Protein AF-B7FXD7-F1 (afdb_monomer_lite)

InterPro domains:
  IPR002109 Glutaredoxin [PF00462] (7-69)
  IPR014025 Glutaredoxin subgroup [PR00160] (7-25)
  IPR014025 Glutaredoxin subgroup [PR00160] (52-65)
  IPR014025 Glutaredoxin subgroup [PR00160] (66-72)
  IPR036249 Thioredoxin-like superfamily [SSF52833] (1-72)

Structure (mmCIF, N/CA/C/O backbone):
data_AF-B7FXD7-F1
#
_entry.id   AF-B7FXD7-F1
#
loop_
_atom_site.group_PDB
_atom_site.id
_atom_site.type_symbol
_atom_site.label_atom_id
_atom_site.label_alt_id
_atom_site.label_comp_id
_atom_site.label_asym_id
_atom_site.label_entity_id
_atom_site.label_seq_id
_atom_site.pdbx_PDB_ins_code
_atom_site.Cartn_x
_atom_site.Cartn_y
_atom_site.Cartn_z
_atom_site.occupancy
_atom_site.B_iso_or_equiv
_atom_site.auth_seq_id
_atom_site.auth_comp_id
_atom_site.auth_asym_id
_atom_site.auth_atom_id
_atom_site.pdbx_PDB_model_num
ATOM 1 N N . LEU A 1 1 ? 7.220 1.279 10.636 1.00 67.12 1 LEU A N 1
ATOM 2 C CA . LEU A 1 1 ? 6.156 1.332 9.600 1.00 67.12 1 LEU A CA 1
ATOM 3 C C . LEU A 1 1 ? 4.977 0.384 9.858 1.00 67.12 1 LEU A C 1
ATOM 5 O O . LEU A 1 1 ? 3.888 0.874 10.125 1.00 67.12 1 LEU A O 1
ATOM 9 N N . ILE A 1 2 ? 5.145 -0.947 9.793 1.00 69.81 2 ILE A N 1
ATOM 10 C CA . ILE A 1 2 ? 4.018 -1.914 9.856 1.00 69.81 2 ILE A CA 1
ATOM 11 C C . ILE A 1 2 ? 3.298 -1.943 11.219 1.00 69.81 2 ILE A C 1
ATOM 13 O O . ILE A 1 2 ? 2.078 -2.042 11.262 1.00 69.81 2 ILE A O 1
ATOM 17 N N . LYS A 1 3 ? 4.031 -1.846 12.336 1.00 68.06 3 LYS A N 1
ATOM 18 C CA . LYS A 1 3 ? 3.442 -1.822 13.692 1.00 68.06 3 LYS A CA 1
ATOM 19 C C . LYS A 1 3 ? 2.945 -0.445 14.139 1.00 68.06 3 LYS A C 1
ATOM 21 O O . LYS A 1 3 ? 2.225 -0.356 15.123 1.00 68.06 3 LYS A O 1
ATOM 26 N N . GLU A 1 4 ? 3.361 0.612 13.450 1.00 73.69 4 GLU A N 1
ATOM 27 C CA . GLU A 1 4 ? 3.062 1.998 13.835 1.00 73.69 4 GLU A CA 1
ATOM 28 C C . GLU A 1 4 ? 1.784 2.523 13.176 1.00 73.69 4 GLU A C 1
ATOM 30 O O . GLU A 1 4 ? 1.225 3.515 13.631 1.00 73.69 4 GLU A O 1
ATOM 35 N N . ASN A 1 5 ? 1.308 1.855 12.122 1.00 75.69 5 ASN A N 1
ATOM 36 C CA . ASN A 1 5 ? 0.124 2.255 11.374 1.00 75.69 5 ASN A CA 1
ATOM 37 C C . ASN A 1 5 ? -0.951 1.171 11.469 1.00 75.69 5 ASN A C 1
ATOM 39 O O . ASN A 1 5 ? -0.685 0.010 11.162 1.00 75.69 5 ASN A O 1
ATOM 43 N N . SER A 1 6 ? -2.179 1.561 11.829 1.00 84.38 6 SER A N 1
ATOM 44 C CA . SER A 1 6 ? -3.330 0.643 11.857 1.00 84.38 6 SER A CA 1
ATOM 45 C C . SER A 1 6 ? -3.632 0.050 10.484 1.00 84.38 6 SER A C 1
ATOM 47 O O . SER A 1 6 ? -4.028 -1.105 10.397 1.00 84.38 6 SER A O 1
ATOM 49 N N . VAL A 1 7 ? -3.410 0.806 9.403 1.00 91.75 7 VAL A N 1
ATOM 50 C CA . VAL A 1 7 ? -3.472 0.295 8.029 1.00 91.75 7 VAL A CA 1
ATOM 51 C C . VAL A 1 7 ? -2.286 0.845 7.242 1.00 91.75 7 VAL A C 1
ATOM 53 O O . VAL A 1 7 ? -2.136 2.060 7.101 1.00 91.75 7 VAL A O 1
ATOM 56 N N . LEU A 1 8 ? -1.453 -0.049 6.715 1.00 92.50 8 LEU A N 1
ATOM 57 C CA . LEU A 1 8 ? -0.340 0.279 5.825 1.00 92.50 8 LEU A CA 1
ATOM 58 C C . LEU A 1 8 ? -0.573 -0.381 4.468 1.00 92.50 8 LEU A C 1
ATOM 60 O O . LEU A 1 8 ? -0.854 -1.575 4.394 1.00 92.50 8 LEU A O 1
ATOM 64 N N . MET A 1 9 ? -0.406 0.384 3.398 1.00 92.75 9 MET A N 1
ATOM 65 C CA . MET A 1 9 ? -0.446 -0.092 2.025 1.00 92.75 9 MET A CA 1
ATOM 66 C C . MET A 1 9 ? 0.861 0.259 1.327 1.00 92.75 9 MET A C 1
ATOM 68 O O . MET A 1 9 ? 1.253 1.419 1.276 1.00 92.75 9 MET A O 1
ATOM 72 N N . LEU A 1 10 ? 1.508 -0.731 0.730 1.00 93.25 10 LEU A N 1
ATOM 73 C CA . LEU A 1 10 ? 2.558 -0.498 -0.250 1.00 93.25 10 LEU A CA 1
ATOM 74 C C . LEU A 1 10 ? 1.923 -0.494 -1.640 1.00 93.25 10 LEU A C 1
ATOM 76 O O . LEU A 1 10 ? 1.147 -1.392 -1.985 1.00 93.25 10 LEU A O 1
ATOM 80 N N . SER A 1 11 ? 2.221 0.549 -2.403 1.00 94.25 11 SER A N 1
ATOM 81 C CA . SER A 1 11 ? 1.544 0.916 -3.641 1.00 94.25 11 SER A CA 1
ATOM 82 C C . SER A 1 11 ? 2.558 1.335 -4.699 1.00 94.25 11 SER A C 1
ATOM 84 O O . SER A 1 11 ? 3.686 1.702 -4.377 1.00 94.25 11 SER A O 1
ATOM 86 N N . PHE A 1 12 ? 2.143 1.246 -5.962 1.00 93.00 12 PHE A N 1
ATOM 87 C CA . PHE A 1 12 ? 2.814 1.876 -7.096 1.00 93.00 12 PHE A CA 1
ATOM 88 C C . PHE A 1 12 ? 1.859 2.902 -7.711 1.00 93.00 12 PHE A C 1
ATOM 90 O O . PHE A 1 12 ? 0.692 2.565 -7.954 1.00 93.00 12 PHE A O 1
ATOM 97 N N . THR A 1 13 ? 2.343 4.095 -8.062 1.00 89.69 13 THR A N 1
ATOM 98 C CA . THR A 1 13 ? 1.484 5.149 -8.636 1.00 89.69 13 THR A CA 1
ATOM 99 C C . THR A 1 13 ? 0.842 4.742 -9.959 1.00 89.69 13 THR A C 1
ATOM 101 O O . THR A 1 13 ? -0.292 5.113 -10.254 1.00 89.69 13 THR A O 1
ATOM 104 N N . THR A 1 14 ? 1.545 3.920 -10.736 1.00 88.38 14 THR A N 1
ATOM 105 C CA . THR A 1 14 ? 1.114 3.430 -12.051 1.00 88.38 14 THR A CA 1
ATOM 106 C C . THR A 1 14 ? 0.233 2.178 -11.983 1.00 88.38 14 THR A C 1
ATOM 108 O O . THR A 1 14 ? -0.249 1.709 -13.014 1.00 88.38 14 THR A O 1
ATOM 111 N N . CYS A 1 15 ? -0.004 1.610 -10.793 1.00 89.69 15 CYS A N 1
ATOM 112 C CA . CYS A 1 15 ? -0.715 0.342 -10.653 1.00 89.69 15 CYS A CA 1
ATOM 113 C C . CYS A 1 15 ? -2.237 0.538 -10.488 1.00 89.69 15 CYS A C 1
ATOM 115 O O . CYS A 1 15 ? -2.691 1.060 -9.462 1.00 89.69 15 CYS A O 1
ATOM 117 N N . PRO A 1 16 ? -3.071 0.031 -11.420 1.00 91.94 16 PRO A N 1
ATOM 118 C CA . PRO A 1 16 ? -4.524 0.195 -11.346 1.00 91.94 16 PRO A CA 1
ATOM 119 C C . PRO A 1 16 ? -5.150 -0.545 -10.155 1.00 91.94 16 PRO A C 1
ATOM 121 O O . PRO A 1 16 ? -6.175 -0.114 -9.625 1.00 91.94 16 PRO A O 1
ATOM 124 N N . PHE A 1 17 ? -4.541 -1.643 -9.696 1.00 92.88 17 PHE A N 1
ATOM 125 C CA . PHE A 1 17 ? -5.004 -2.366 -8.509 1.00 92.88 17 PHE A CA 1
ATOM 126 C C . PHE A 1 17 ? -4.759 -1.573 -7.224 1.00 92.88 17 PHE A C 1
ATOM 128 O O . PHE A 1 17 ? -5.599 -1.597 -6.327 1.00 92.88 17 PHE A O 1
ATOM 135 N N . CYS A 1 18 ? -3.657 -0.820 -7.155 1.00 92.69 18 CYS A N 1
ATOM 136 C CA . CYS A 1 18 ? -3.371 0.053 -6.020 1.00 92.69 18 CYS A CA 1
ATOM 137 C C . CYS A 1 18 ? -4.394 1.188 -5.926 1.00 92.69 18 CYS A C 1
ATOM 139 O O . CYS A 1 18 ? -4.927 1.445 -4.850 1.00 92.69 18 CYS A O 1
ATOM 141 N N . VAL A 1 19 ? -4.746 1.801 -7.061 1.00 93.00 19 VAL A N 1
ATOM 142 C CA . VAL A 1 19 ? -5.798 2.830 -7.123 1.00 93.00 19 VAL A CA 1
ATOM 143 C C . VAL A 1 19 ? -7.134 2.290 -6.611 1.00 93.00 19 VAL A C 1
ATOM 145 O O . VAL A 1 19 ? -7.762 2.918 -5.762 1.00 93.00 19 VAL A O 1
ATOM 148 N N . LYS A 1 20 ? -7.549 1.097 -7.056 1.00 93.00 20 LYS A N 1
ATOM 149 C CA . LYS A 1 20 ? -8.784 0.460 -6.567 1.00 93.00 20 LYS A CA 1
ATOM 150 C C . LYS A 1 20 ? -8.741 0.187 -5.064 1.00 93.00 20 LYS A C 1
ATOM 152 O O . LYS A 1 20 ? -9.730 0.410 -4.375 1.00 93.00 20 LYS A O 1
ATOM 157 N N . ALA A 1 21 ? -7.609 -0.289 -4.549 1.00 92.69 21 ALA A N 1
ATOM 158 C CA . ALA A 1 21 ? -7.469 -0.581 -3.129 1.00 92.69 21 ALA A CA 1
ATOM 159 C C . ALA A 1 21 ? -7.568 0.694 -2.270 1.00 92.69 21 ALA A C 1
ATOM 161 O O . ALA A 1 21 ? -8.266 0.683 -1.257 1.00 92.69 21 ALA A O 1
ATOM 162 N N . LYS A 1 22 ? -6.960 1.804 -2.710 1.00 92.19 22 LYS A N 1
ATOM 163 C CA . LYS A 1 22 ? -7.109 3.126 -2.078 1.00 92.19 22 LYS A CA 1
ATOM 164 C C . LYS A 1 22 ? -8.563 3.585 -2.067 1.00 92.19 22 LYS A C 1
ATOM 166 O O . LYS A 1 22 ? -9.092 3.864 -1.002 1.00 92.19 22 LYS A O 1
ATOM 171 N N . GLN A 1 23 ? -9.247 3.515 -3.212 1.00 93.81 23 GLN A N 1
ATOM 172 C CA . GLN A 1 23 ? -10.668 3.871 -3.315 1.00 93.81 23 GLN A CA 1
ATOM 173 C C . GLN A 1 23 ? -11.554 3.076 -2.348 1.00 93.81 23 GLN A C 1
ATOM 175 O O . GLN A 1 23 ? -12.489 3.628 -1.775 1.00 93.81 23 GLN A O 1
ATOM 180 N N . VAL A 1 24 ? -11.274 1.784 -2.145 1.00 92.44 24 VAL A N 1
ATOM 181 C CA . VAL A 1 24 ? -12.007 0.962 -1.168 1.00 92.44 24 VAL A CA 1
ATOM 182 C C . VAL A 1 24 ? -11.750 1.441 0.262 1.00 92.44 24 VAL A C 1
ATOM 184 O O . VAL A 1 24 ? -12.696 1.525 1.045 1.00 92.44 24 VAL A O 1
ATOM 187 N N . LEU A 1 25 ? -10.503 1.763 0.612 1.00 91.38 25 LEU A N 1
ATOM 188 C CA . LEU A 1 25 ? -10.160 2.289 1.936 1.00 91.38 25 LEU A CA 1
ATOM 189 C C . LEU A 1 25 ? -10.772 3.677 2.174 1.00 91.38 25 LEU A C 1
ATOM 191 O O . LEU A 1 25 ? -11.356 3.907 3.235 1.00 91.38 25 LEU A O 1
ATOM 195 N N . ASP A 1 26 ? -10.730 4.550 1.166 1.00 92.88 26 ASP A N 1
ATOM 196 C CA . ASP A 1 26 ? -11.349 5.877 1.182 1.00 92.88 26 ASP A CA 1
ATOM 197 C C . ASP A 1 26 ? -12.872 5.769 1.349 1.00 92.88 26 ASP A C 1
ATOM 199 O O . ASP A 1 26 ? -13.454 6.428 2.207 1.00 92.88 26 ASP A O 1
ATOM 203 N N . ALA A 1 27 ? -13.531 4.870 0.606 1.00 94.62 27 ALA A N 1
ATOM 204 C CA . ALA A 1 27 ? -14.972 4.627 0.717 1.00 94.62 27 ALA A CA 1
ATOM 205 C C . ALA A 1 27 ? -15.386 4.073 2.091 1.00 94.62 27 ALA A C 1
ATOM 207 O O . ALA A 1 27 ? -16.528 4.240 2.520 1.00 94.62 27 ALA A O 1
ATOM 208 N N . LYS A 1 28 ? -14.466 3.403 2.793 1.00 91.00 28 LYS A N 1
ATOM 209 C CA . LYS A 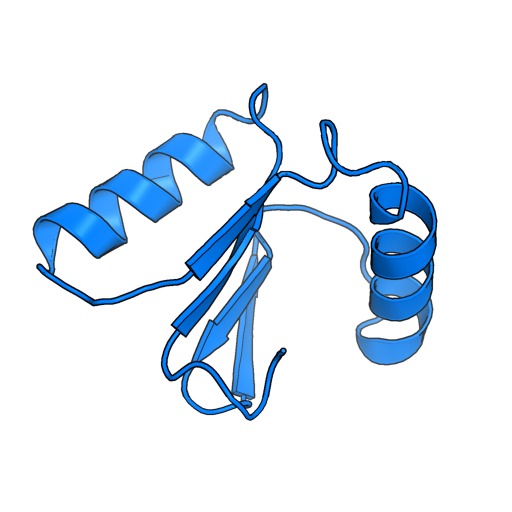1 28 ? -14.648 2.949 4.179 1.00 91.00 28 LYS A CA 1
ATOM 210 C C . LYS A 1 28 ? -14.275 4.015 5.207 1.00 91.00 28 LYS A C 1
ATOM 212 O O . LYS A 1 28 ? -14.405 3.753 6.401 1.00 91.00 28 LYS A O 1
ATOM 217 N N . ASN A 1 29 ? -13.828 5.189 4.761 1.00 90.94 29 ASN A N 1
ATOM 218 C CA . ASN A 1 29 ? -13.330 6.271 5.600 1.00 90.94 29 ASN A CA 1
ATOM 219 C C . ASN A 1 29 ? -12.226 5.790 6.566 1.00 90.94 29 ASN A C 1
ATOM 221 O O . ASN A 1 29 ? -12.104 6.272 7.696 1.00 90.94 29 ASN A O 1
ATOM 225 N N . ALA A 1 30 ? -11.461 4.782 6.131 1.00 89.44 30 ALA A N 1
ATOM 226 C CA . ALA A 1 30 ? -10.392 4.182 6.906 1.00 89.44 30 ALA A CA 1
ATOM 227 C C . ALA A 1 30 ? -9.160 5.085 6.847 1.00 89.44 30 ALA A C 1
ATOM 229 O O . ALA A 1 30 ? -8.787 5.574 5.784 1.00 89.44 30 ALA A O 1
ATOM 230 N N . LYS A 1 31 ? -8.492 5.284 7.983 1.00 91.19 31 LYS A N 1
ATOM 231 C CA . LYS A 1 31 ? -7.185 5.946 7.999 1.00 91.19 31 LYS A CA 1
ATOM 232 C C . LYS A 1 31 ? -6.124 4.932 7.590 1.00 91.19 31 LYS A C 1
ATOM 234 O O . LYS A 1 31 ? -5.971 3.915 8.263 1.00 91.19 31 LYS A O 1
ATOM 239 N N . TYR A 1 32 ? -5.397 5.215 6.515 1.00 92.19 32 TYR A N 1
ATOM 240 C CA . TYR A 1 32 ? -4.295 4.381 6.047 1.00 92.19 32 TYR A CA 1
ATOM 241 C C . TYR A 1 32 ? -3.109 5.228 5.605 1.00 92.19 32 TYR A C 1
ATOM 243 O O . TYR A 1 32 ? -3.256 6.394 5.241 1.00 92.19 32 TYR A O 1
ATOM 251 N N . VAL A 1 33 ? -1.934 4.608 5.617 1.00 93.12 33 VAL A N 1
ATOM 252 C CA . VAL A 1 33 ? -0.720 5.153 5.012 1.00 93.12 33 VAL A CA 1
ATOM 253 C C . VAL A 1 33 ? -0.432 4.367 3.744 1.00 93.12 33 VAL A C 1
ATOM 255 O O . VAL A 1 33 ? -0.293 3.147 3.799 1.00 93.12 33 VAL A O 1
ATOM 258 N N . ALA A 1 34 ? -0.354 5.058 2.608 1.00 91.62 34 ALA A N 1
ATOM 259 C CA . ALA A 1 34 ? 0.108 4.483 1.352 1.00 91.62 34 ALA A CA 1
ATOM 260 C C . ALA A 1 34 ? 1.544 4.938 1.071 1.00 91.62 34 ALA A C 1
ATOM 262 O O . ALA A 1 34 ? 1.814 6.136 1.023 1.00 91.62 34 ALA A O 1
ATOM 263 N N . VAL A 1 35 ? 2.452 3.981 0.895 1.00 92.06 35 VAL A N 1
ATOM 264 C CA . VAL A 1 35 ? 3.842 4.227 0.495 1.00 92.06 35 VAL A CA 1
ATOM 265 C C . VAL A 1 35 ? 3.972 3.882 -0.982 1.00 92.06 35 VAL A C 1
ATOM 267 O O . VAL A 1 35 ? 3.758 2.731 -1.374 1.00 92.06 35 VAL A O 1
ATOM 270 N N . GLU A 1 36 ? 4.316 4.876 -1.796 1.00 93.88 36 GLU A N 1
ATOM 271 C CA . GLU A 1 36 ? 4.521 4.711 -3.235 1.00 93.88 36 GLU A CA 1
ATOM 272 C C . GLU A 1 36 ? 5.966 4.292 -3.521 1.00 93.88 36 GLU A C 1
ATOM 274 O O . GLU A 1 36 ? 6.867 5.120 -3.647 1.00 93.88 36 GLU A O 1
ATOM 279 N N . LEU A 1 37 ? 6.190 2.983 -3.615 1.00 92.06 37 LEU A N 1
ATOM 280 C CA . LEU A 1 37 ? 7.522 2.386 -3.755 1.00 92.06 37 LEU A CA 1
ATOM 281 C C . LEU A 1 37 ? 8.233 2.756 -5.068 1.00 92.06 37 LEU A C 1
ATOM 283 O O . LEU A 1 37 ? 9.438 2.570 -5.187 1.00 92.06 37 LEU A O 1
ATOM 287 N N . ASP A 1 38 ? 7.502 3.217 -6.079 1.00 90.25 38 ASP A N 1
ATOM 288 C CA . ASP A 1 38 ? 8.064 3.672 -7.352 1.00 90.25 38 ASP A CA 1
ATOM 289 C C . ASP A 1 38 ? 8.594 5.111 -7.300 1.00 90.25 38 ASP A C 1
ATOM 291 O O . ASP A 1 38 ? 9.435 5.478 -8.119 1.00 90.25 38 ASP A O 1
ATOM 295 N N . MET A 1 39 ? 8.133 5.907 -6.334 1.00 90.88 39 MET A N 1
ATOM 296 C CA . MET A 1 39 ? 8.618 7.269 -6.091 1.00 90.88 39 MET A CA 1
ATOM 297 C C . MET A 1 39 ? 9.587 7.348 -4.908 1.00 90.88 39 MET A C 1
ATOM 299 O O . MET A 1 39 ? 10.299 8.340 -4.765 1.00 90.88 39 MET A O 1
ATOM 303 N N . ASP A 1 40 ? 9.615 6.317 -4.068 1.00 88.31 40 ASP A N 1
ATOM 304 C CA . ASP A 1 40 ? 10.491 6.243 -2.910 1.00 88.31 40 ASP A CA 1
ATOM 305 C C . ASP A 1 40 ? 11.894 5.729 -3.306 1.00 88.31 40 ASP A C 1
ATOM 307 O O . ASP A 1 40 ? 12.008 4.655 -3.911 1.00 88.31 40 ASP A O 1
ATOM 311 N N . PRO A 1 41 ? 12.984 6.450 -2.977 1.00 89.44 41 PRO A N 1
ATOM 312 C CA . PRO A 1 41 ? 14.345 5.999 -3.273 1.00 89.44 41 PRO A CA 1
ATOM 313 C C . PRO A 1 41 ? 14.706 4.677 -2.574 1.00 89.44 41 PRO A C 1
ATOM 315 O O . PRO A 1 41 ? 15.501 3.900 -3.109 1.00 89.44 41 PRO A O 1
ATOM 318 N N . GLU A 1 42 ? 14.098 4.381 -1.423 1.00 89.62 42 GLU A N 1
ATOM 319 C CA . GLU A 1 42 ? 14.250 3.124 -0.683 1.00 89.62 42 GLU A CA 1
ATOM 320 C C . GLU A 1 42 ? 13.255 2.048 -1.143 1.00 89.62 42 GLU A C 1
ATOM 322 O O . GLU A 1 42 ? 13.334 0.893 -0.718 1.00 89.62 42 GLU A O 1
ATOM 327 N N . GLY A 1 43 ? 12.355 2.366 -2.077 1.00 88.75 43 GLY A N 1
ATOM 328 C CA . GLY A 1 43 ? 11.288 1.470 -2.508 1.00 88.75 43 GLY A CA 1
ATOM 329 C C . GLY A 1 43 ? 11.778 0.118 -3.031 1.00 88.75 43 GLY A C 1
ATOM 330 O O . GLY A 1 43 ? 11.124 -0.900 -2.807 1.00 88.75 43 GLY A O 1
ATOM 331 N N . LYS A 1 44 ? 12.967 0.062 -3.654 1.00 88.94 44 LYS A N 1
ATOM 332 C CA . LYS A 1 44 ? 13.613 -1.204 -4.057 1.00 88.94 44 LYS A CA 1
ATOM 333 C C . LYS A 1 44 ? 14.030 -2.066 -2.865 1.00 88.94 44 LYS A C 1
ATOM 335 O O . LYS A 1 44 ? 13.846 -3.280 -2.931 1.00 88.94 44 LYS A O 1
ATOM 340 N N . ALA A 1 45 ? 14.585 -1.459 -1.817 1.00 91.50 45 ALA A N 1
ATOM 341 C CA . ALA A 1 45 ? 15.001 -2.168 -0.611 1.00 91.50 45 ALA A CA 1
ATOM 342 C C . ALA A 1 45 ? 13.777 -2.735 0.117 1.00 91.50 45 A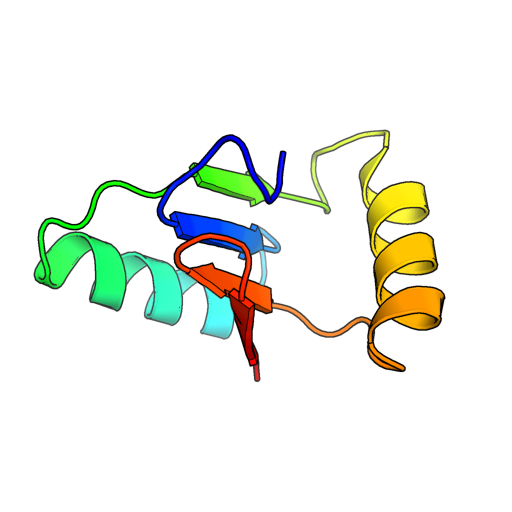LA A C 1
ATOM 344 O O . ALA A 1 45 ? 13.725 -3.934 0.375 1.00 91.50 45 ALA A O 1
ATOM 345 N N . ILE A 1 46 ? 12.730 -1.920 0.283 1.00 90.00 46 ILE A N 1
ATOM 346 C CA . ILE A 1 46 ? 11.455 -2.352 0.875 1.00 90.00 46 ILE A CA 1
ATOM 347 C C . ILE A 1 46 ? 10.865 -3.531 0.088 1.00 90.00 46 ILE A C 1
ATOM 349 O O . ILE A 1 46 ? 10.387 -4.509 0.661 1.00 90.00 46 ILE A O 1
ATOM 353 N N . ARG A 1 47 ? 10.921 -3.485 -1.249 1.00 88.62 47 ARG A N 1
ATOM 354 C CA . ARG A 1 47 ? 10.435 -4.579 -2.099 1.00 88.62 47 ARG A CA 1
ATOM 355 C C . ARG A 1 47 ? 11.238 -5.870 -1.938 1.00 88.62 47 ARG A C 1
ATOM 357 O O . ARG A 1 47 ? 10.657 -6.948 -2.047 1.00 88.62 47 ARG A O 1
ATOM 364 N N . ALA A 1 48 ? 12.547 -5.769 -1.717 1.00 90.44 48 ALA A N 1
ATOM 365 C CA . ALA A 1 48 ? 13.394 -6.923 -1.435 1.00 90.44 48 ALA A CA 1
ATOM 366 C C . ALA A 1 48 ? 13.030 -7.541 -0.077 1.00 90.44 48 ALA A C 1
ATOM 368 O O . ALA A 1 48 ? 12.760 -8.739 -0.020 1.00 90.44 48 ALA A O 1
ATOM 369 N N . GLU A 1 49 ? 12.876 -6.716 0.964 1.00 89.75 49 GLU A N 1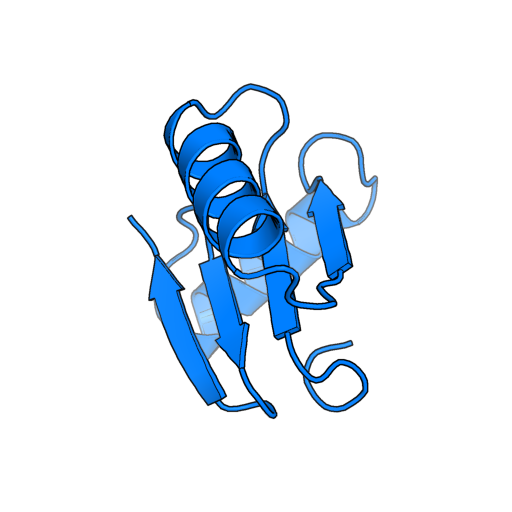
ATOM 370 C CA . GLU A 1 49 ? 12.428 -7.165 2.289 1.00 89.75 49 GLU A CA 1
ATOM 371 C C . GLU A 1 49 ? 11.051 -7.840 2.231 1.00 89.75 49 GLU A C 1
ATOM 373 O O . GLU A 1 49 ? 10.837 -8.871 2.863 1.00 89.75 49 GLU A O 1
ATOM 378 N N . MET A 1 50 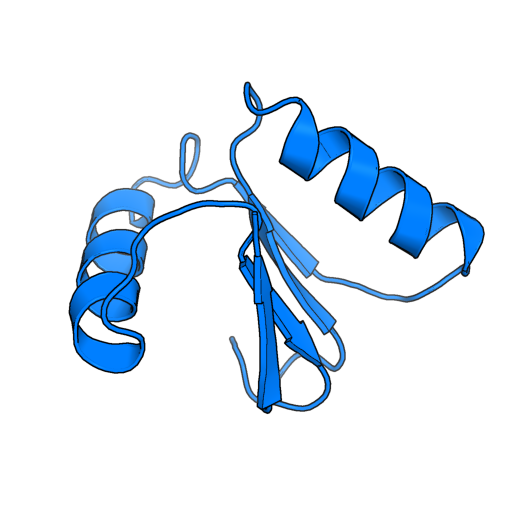? 10.110 -7.322 1.429 1.00 88.12 50 MET A N 1
ATOM 379 C CA . MET A 1 50 ? 8.826 -7.998 1.192 1.00 88.12 50 MET A CA 1
ATOM 380 C C . MET A 1 50 ? 9.013 -9.396 0.596 1.00 88.12 50 MET A C 1
ATOM 382 O O . MET A 1 50 ? 8.314 -10.330 0.990 1.00 88.12 50 MET A O 1
ATOM 386 N N . GLY A 1 51 ? 9.938 -9.541 -0.354 1.00 88.50 51 GLY A N 1
ATOM 387 C CA . GLY A 1 51 ? 10.261 -10.823 -0.972 1.00 88.50 51 GLY A CA 1
ATOM 388 C C . GLY A 1 51 ? 10.766 -11.836 0.051 1.00 88.50 51 GLY A C 1
ATOM 389 O O . GLY A 1 51 ? 10.315 -12.978 0.037 1.00 88.50 51 GLY A O 1
ATOM 390 N N . GLU A 1 52 ? 11.624 -11.406 0.974 1.00 89.38 52 GLU A N 1
ATOM 391 C CA . GLU A 1 52 ? 12.148 -12.255 2.048 1.00 89.38 52 GLU A CA 1
ATOM 392 C C . GLU A 1 52 ? 11.093 -12.577 3.117 1.00 89.38 52 GLU A C 1
ATOM 394 O O . GLU A 1 52 ? 10.965 -13.726 3.534 1.00 89.38 52 GLU A O 1
ATOM 399 N N . LEU A 1 53 ? 10.296 -11.589 3.536 1.00 85.81 53 LEU A N 1
ATOM 400 C CA . LEU A 1 53 ? 9.306 -11.742 4.608 1.00 85.81 53 LEU A CA 1
ATOM 401 C C . LEU A 1 53 ? 8.044 -12.493 4.173 1.00 85.81 53 LEU A C 1
ATOM 403 O O . LEU A 1 53 ? 7.444 -13.214 4.970 1.00 85.81 53 LEU A O 1
ATOM 407 N N . LEU A 1 54 ? 7.588 -12.273 2.939 1.00 86.00 54 LEU A N 1
ATOM 408 C CA . LEU A 1 54 ? 6.280 -12.724 2.458 1.00 86.00 54 LEU A CA 1
ATOM 409 C C . LEU A 1 54 ? 6.372 -13.730 1.307 1.00 86.00 54 LEU A C 1
ATOM 411 O O . LEU A 1 54 ? 5.338 -14.257 0.893 1.00 86.00 54 LEU A O 1
ATOM 415 N N . GLY A 1 55 ? 7.562 -13.949 0.739 1.00 87.75 55 GLY A N 1
ATOM 416 C CA . GLY A 1 55 ? 7.744 -14.743 -0.480 1.00 87.75 55 GLY A CA 1
ATOM 417 C C . GLY A 1 55 ? 7.149 -14.090 -1.733 1.00 87.75 55 GLY A C 1
ATOM 418 O O . GLY A 1 55 ? 7.027 -14.741 -2.770 1.00 87.75 55 GLY A O 1
ATOM 419 N N . ARG A 1 56 ? 6.734 -12.818 -1.653 1.00 85.94 56 ARG A N 1
ATOM 420 C CA . ARG A 1 56 ? 6.106 -12.080 -2.755 1.00 85.94 56 ARG A CA 1
ATOM 421 C C . ARG A 1 56 ? 6.446 -10.598 -2.725 1.00 85.94 56 ARG A C 1
ATOM 423 O O . ARG A 1 56 ? 6.581 -9.998 -1.667 1.00 85.94 56 ARG A O 1
ATOM 430 N N . THR A 1 57 ? 6.511 -10.004 -3.912 1.00 87.56 57 THR A N 1
ATOM 431 C CA . THR A 1 57 ? 6.899 -8.599 -4.130 1.00 87.56 57 THR A CA 1
ATOM 432 C C . THR A 1 57 ? 5.857 -7.818 -4.940 1.00 87.56 57 THR A C 1
ATOM 434 O O . THR A 1 57 ? 6.163 -6.758 -5.502 1.00 87.56 57 THR A O 1
ATOM 437 N N . SER A 1 58 ? 4.639 -8.361 -5.063 1.00 89.12 58 SER A N 1
ATOM 438 C CA . SER A 1 58 ? 3.534 -7.725 -5.781 1.00 89.12 58 SER A CA 1
ATOM 439 C C . SER A 1 58 ? 2.878 -6.626 -4.944 1.00 89.12 58 SER A C 1
ATOM 441 O O . SER A 1 58 ? 2.912 -6.648 -3.712 1.00 89.12 58 SER A O 1
ATOM 443 N N . VAL A 1 59 ? 2.305 -5.645 -5.639 1.00 91.50 59 VAL A N 1
ATOM 444 C CA . VAL A 1 59 ? 1.522 -4.548 -5.062 1.00 91.50 59 VAL A CA 1
ATOM 445 C C . VAL A 1 59 ? 0.130 -4.525 -5.708 1.00 91.50 59 VAL A C 1
ATOM 447 O O . VAL A 1 59 ? 0.015 -4.866 -6.889 1.00 91.50 59 VAL A O 1
ATOM 450 N N . PRO A 1 60 ? -0.925 -4.083 -5.001 1.00 93.00 60 PRO A N 1
ATOM 451 C CA . PRO A 1 60 ? -0.911 -3.511 -3.650 1.00 93.00 60 PRO A CA 1
ATOM 452 C C . PRO A 1 60 ? -0.604 -4.562 -2.587 1.00 93.00 60 PRO A C 1
ATOM 454 O O . PRO A 1 60 ? -1.099 -5.672 -2.695 1.00 93.00 60 PRO A O 1
ATOM 457 N N . ALA A 1 61 ? 0.170 -4.222 -1.558 1.00 92.94 61 ALA A N 1
ATOM 458 C CA . ALA A 1 61 ? 0.385 -5.084 -0.394 1.00 92.94 61 ALA A CA 1
ATOM 459 C C . ALA A 1 61 ? -0.122 -4.366 0.858 1.00 92.94 61 ALA A C 1
ATOM 461 O O . ALA A 1 61 ? 0.265 -3.227 1.105 1.00 92.94 61 ALA A O 1
ATOM 462 N N . VAL A 1 62 ? -1.017 -5.000 1.617 1.00 91.88 62 VAL A N 1
ATOM 463 C CA . VAL A 1 62 ? -1.753 -4.345 2.707 1.00 91.88 62 VAL A CA 1
ATOM 464 C C . VAL A 1 62 ? -1.551 -5.068 4.033 1.00 91.88 62 VAL A C 1
ATOM 466 O O . VAL A 1 62 ? -1.706 -6.289 4.128 1.00 91.88 62 VAL A O 1
ATOM 469 N N . TRP A 1 63 ? -1.273 -4.286 5.072 1.00 92.06 63 TRP A N 1
ATOM 470 C CA . TRP A 1 63 ? -1.221 -4.701 6.466 1.00 92.06 63 TRP A CA 1
ATOM 471 C C . TRP A 1 63 ? -2.290 -3.963 7.264 1.00 92.06 63 TRP A C 1
ATOM 473 O O . TRP A 1 63 ? -2.490 -2.765 7.071 1.00 92.06 63 TRP A O 1
ATOM 483 N N . ILE A 1 64 ? -2.949 -4.678 8.172 1.00 90.62 64 ILE A N 1
ATOM 484 C CA . ILE A 1 64 ? -3.909 -4.129 9.131 1.00 90.62 64 ILE A CA 1
ATOM 485 C C . ILE A 1 64 ? -3.485 -4.591 10.523 1.00 90.62 64 ILE A C 1
ATOM 487 O O . ILE 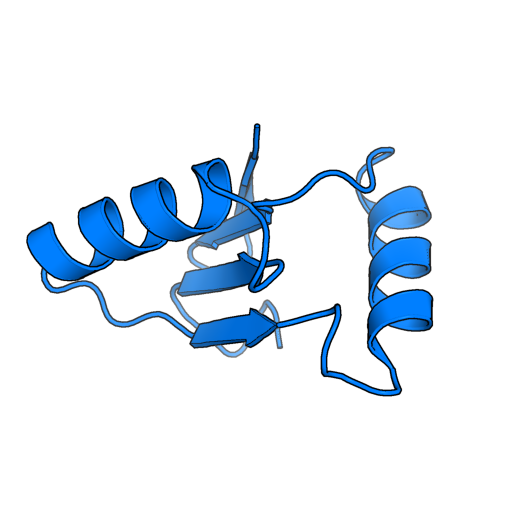A 1 64 ? -3.297 -5.789 10.737 1.00 90.62 64 ILE A O 1
ATOM 491 N N . ASP A 1 65 ? -3.279 -3.648 11.440 1.00 88.69 65 ASP A N 1
ATOM 492 C CA . ASP A 1 65 ? -2.801 -3.879 12.811 1.00 88.69 65 ASP A CA 1
ATOM 493 C C . ASP A 1 65 ? -1.564 -4.792 12.866 1.00 88.69 65 ASP A C 1
ATOM 495 O O . ASP A 1 65 ? -1.461 -5.744 13.641 1.00 88.69 65 ASP A O 1
ATOM 499 N N . GLY A 1 66 ? -0.616 -4.534 11.962 1.00 85.81 66 GLY A N 1
ATOM 500 C CA . GLY A 1 66 ? 0.616 -5.304 11.821 1.00 85.81 66 GLY A CA 1
ATOM 501 C C . GLY A 1 66 ? 0.459 -6.693 11.192 1.00 85.81 66 GLY A C 1
ATOM 502 O O . GLY A 1 66 ? 1.464 -7.345 10.904 1.00 85.81 66 GLY A O 1
ATOM 503 N N . LYS A 1 67 ? -0.767 -7.149 10.920 1.00 88.12 67 LYS A N 1
ATOM 504 C CA . LYS A 1 67 ? -1.037 -8.407 10.225 1.00 88.12 67 LYS A CA 1
ATOM 505 C C . LYS A 1 67 ? -1.119 -8.174 8.727 1.00 88.12 67 LYS A C 1
ATOM 507 O O . LYS A 1 67 ? -1.878 -7.336 8.250 1.00 88.12 67 LYS A O 1
ATOM 512 N N . PHE A 1 68 ? -0.373 -8.966 7.972 1.00 89.38 68 PHE A N 1
ATOM 513 C CA . PHE A 1 68 ? -0.459 -8.937 6.523 1.00 89.38 68 PHE A CA 1
ATOM 514 C C . PHE A 1 68 ? -1.783 -9.546 6.046 1.00 89.38 68 PHE A C 1
ATOM 516 O O . PHE A 1 68 ? -2.092 -10.697 6.360 1.00 89.38 68 PHE A O 1
ATOM 523 N N . VAL A 1 69 ? -2.576 -8.762 5.314 1.00 89.31 69 VAL A N 1
ATOM 524 C CA . VAL A 1 69 ? -3.926 -9.146 4.873 1.00 89.31 69 VAL A CA 1
ATOM 525 C C . VAL A 1 69 ? -3.908 -9.666 3.449 1.00 89.31 69 VAL A C 1
ATOM 527 O O . VAL A 1 69 ? -4.610 -10.623 3.131 1.00 89.31 69 VAL A O 1
ATOM 530 N N . GLY A 1 70 ? -3.090 -9.073 2.586 1.00 84.25 70 GLY A N 1
ATOM 531 C CA . GLY A 1 70 ? -3.033 -9.515 1.209 1.00 84.25 70 GLY A CA 1
ATOM 532 C C . GLY A 1 70 ? -2.711 -8.427 0.216 1.00 84.25 70 GLY A C 1
ATOM 533 O O . GLY A 1 70 ? -2.416 -7.285 0.559 1.00 84.25 70 GLY A O 1
ATOM 534 N N . GLY A 1 71 ? -2.772 -8.850 -1.034 1.00 80.19 71 GLY A N 1
ATOM 535 C CA . GLY A 1 71 ? -2.443 -8.080 -2.209 1.00 80.19 71 GLY A CA 1
ATOM 536 C C . GLY A 1 71 ? -2.837 -8.844 -3.460 1.00 80.19 71 GLY A C 1
ATOM 537 O O . GLY A 1 71 ? -3.054 -10.058 -3.373 1.00 80.19 71 GLY A O 1
ATOM 538 N N . CYS A 1 72 ? -2.959 -8.128 -4.576 1.00 62.03 72 CYS A N 1
ATOM 539 C CA . CYS A 1 72 ? -3.190 -8.737 -5.885 1.00 62.03 72 CYS A CA 1
ATOM 540 C C . CYS A 1 72 ? -1.872 -9.204 -6.521 1.00 62.03 72 CYS A C 1
ATOM 542 O O . CYS A 1 72 ? -0.795 -8.661 -6.166 1.00 62.03 72 CYS A O 1
#

Organism: Phaeodactylum tricornutum (strain CCAP 1055/1) (NCBI:txid556484)

pLDDT: mean 88.6, std 6.48, range [62.03,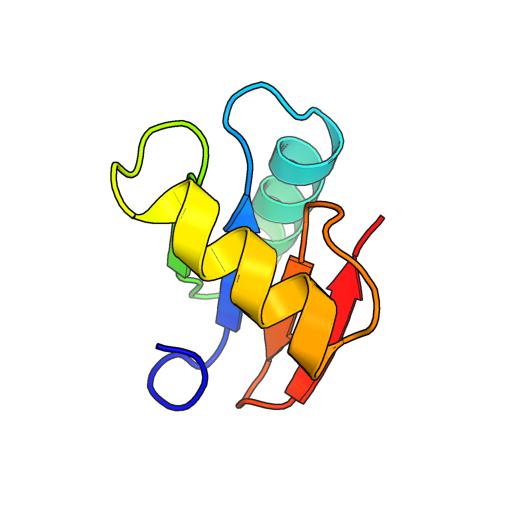 94.62]

Radius of gyration: 11.34 Å; chains: 1; bounding box: 30×22×26 Å

Sequence (72 aa):
LIKENSVLMLSFTTCPFCVKAKQVLDAKNAKYVAVELDMDPEGKAIRAEMGELLGRTSVPAVWIDGKFVGGC

Foldseek 3Di:
DLQVWQKEWEDAPPDPQRVVVVVVCVVVVHDYHYDHLVPDPCSVVVLVVCCVPPVDRDPRWMHGNSHTDDGD

Secondary structure (DSSP, 8-state):
-TTT-SEEEEE-TT-HHHHHHHHHHHHTT---EEEETTT-TTHHHHHHHHHHHHS---SSEEEETTEEEEE-